Protein AF-0000000069989305 (afdb_homodimer)

Foldseek 3Di:
DLQDQWFQFDFFDDQDDPVRDGDDIDHTDHRLVVLLVVLVVLQVQLVVLVVVLVVDPPSVVSPVSSVVSNGSSVRSVVRSVVSVVVVVVD/DLQDQWFQWDFFADQDDPVRDGDDIDHTDHRLVVLLVVLVVLQVQLVVLVVVLVVDPPSVVSPVSSVVSNGSSVRSVVRSVVRVVVVVVD

Seque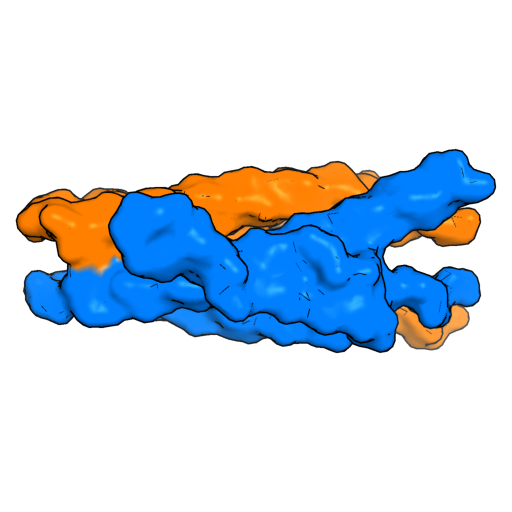nce (180 aa):
MSEHLKTLGVTTFSQCGSQGRELFRVNPDVPMLEAMEHASVLLHCAKALALDAALENDGDRYAWAAHYLSEMGKAIIDDLTQGMLVRVAGMSEHLKTLGVTTFSQCGSQGRELFRVNPDVPMLEAMEHASVLLHCAKALALDAALENDGDRYAWAAHYLSEMGKAIIDDLTQGMLVRVAG

Secondary structure (DSSP, 8-state):
-GGG-B--S--EEEEETTTTEEEEEPPSS-BHHHHHHHHHHHHHHHHHHHHHHHHSTTTHHHHHHHHHHHHHHHHHHHHHHHHHHHHHH-/-GGG-B--S--EEEEETTTTEEEEEPPSS-BHHHHHHHHHHHHHHHHHHHHHHHHSTTTHHHHHHHHHHHHHHHHHHHHHHHHHHHHHH-

Radius of gyration: 16.63 Å; Cα contacts (8 Å, |Δi|>4): 341; chains: 2; bounding box: 47×50×34 Å

Structure (mmCIF, N/CA/C/O backbone):
data_AF-0000000069989305-model_v1
#
loop_
_entity.id
_entity.type
_entity.pdbx_description
1 polymer 'DUF3077 domain-containing protein'
#
loop_
_atom_site.group_PDB
_atom_site.id
_atom_site.type_symbol
_atom_site.label_atom_id
_atom_site.label_alt_id
_atom_site.label_comp_id
_atom_site.label_asym_id
_atom_site.label_entity_id
_atom_site.label_seq_id
_atom_site.pdbx_PDB_ins_code
_atom_site.Cartn_x
_atom_site.Cartn_y
_atom_site.Cartn_z
_atom_site.occupancy
_atom_site.B_iso_or_equiv
_atom_site.auth_seq_id
_atom_site.auth_comp_id
_atom_site.auth_asym_id
_atom_site.auth_atom_id
_atom_site.pdbx_PDB_model_num
ATOM 1 N N . MET A 1 1 ? 0.922 21.219 14.742 1 39 1 MET A N 1
ATOM 2 C CA . MET A 1 1 ? 0.448 21.344 13.367 1 39 1 MET A CA 1
ATOM 3 C C . MET A 1 1 ? 0.044 20 12.797 1 39 1 MET A C 1
ATOM 5 O O . MET A 1 1 ? -0.895 19.906 12.008 1 39 1 MET A O 1
ATOM 9 N N . SER A 1 2 ? 0.8 18.781 13.008 1 49.59 2 SER A N 1
ATOM 10 C CA . SER A 1 2 ? 0.675 17.422 12.516 1 49.59 2 SER A CA 1
ATOM 11 C C . SER A 1 2 ? -0.616 16.766 13 1 49.59 2 SER A C 1
ATOM 13 O O . SER A 1 2 ? -0.931 15.633 12.625 1 49.59 2 SER A O 1
ATOM 15 N N . GLU A 1 3 ? -1.104 17.453 14.062 1 54.22 3 GLU A N 1
ATOM 16 C CA . GLU A 1 3 ? -2.23 16.922 14.836 1 54.22 3 GLU A CA 1
ATOM 17 C C . GLU A 1 3 ? -3.492 16.844 13.977 1 54.22 3 GLU A C 1
ATOM 19 O O . GLU A 1 3 ? -4.492 16.25 14.391 1 54.22 3 GLU A O 1
ATOM 24 N N . HIS A 1 4 ? -3.299 17.172 12.758 1 72.5 4 HIS A N 1
ATOM 25 C CA . HIS A 1 4 ? -4.598 17.438 12.156 1 72.5 4 HIS A CA 1
ATOM 26 C C . HIS A 1 4 ? -4.855 16.531 10.961 1 72.5 4 HIS A C 1
ATOM 28 O O . HIS A 1 4 ? -6.012 16.297 10.602 1 72.5 4 HIS A O 1
ATOM 34 N N . LEU A 1 5 ? -3.83 15.844 10.531 1 87.12 5 LEU A N 1
ATOM 35 C CA . LEU A 1 5 ? -4.18 15.094 9.328 1 87.12 5 LEU A CA 1
ATOM 36 C C . LEU A 1 5 ? -4.848 13.773 9.68 1 87.12 5 LEU A C 1
ATOM 38 O O . LEU A 1 5 ? -4.375 13.047 10.562 1 87.12 5 LEU A O 1
ATOM 42 N N . LYS A 1 6 ? -5.996 13.523 9.125 1 94.44 6 LYS A N 1
ATOM 43 C CA . LYS A 1 6 ? -6.836 12.359 9.383 1 94.44 6 LYS A CA 1
ATOM 44 C C . LYS A 1 6 ? -7.473 11.844 8.094 1 94.44 6 LYS A C 1
ATOM 46 O O . LYS A 1 6 ? -7.445 12.516 7.066 1 94.44 6 LYS A O 1
ATOM 51 N N . THR A 1 7 ? -7.938 10.672 8.172 1 97.69 7 THR A N 1
ATOM 52 C CA . THR A 1 7 ? -8.734 10.156 7.066 1 97.69 7 THR A CA 1
ATOM 53 C C . THR A 1 7 ? -10 10.992 6.871 1 97.69 7 THR A C 1
ATOM 55 O O . THR A 1 7 ? -10.609 11.438 7.848 1 97.69 7 THR A O 1
ATOM 58 N N . LEU A 1 8 ? -10.328 11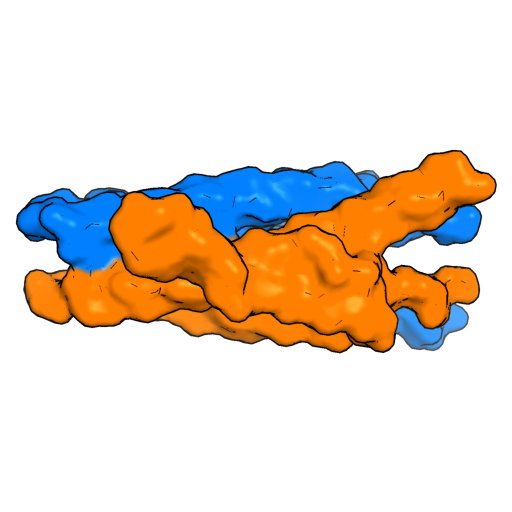.125 5.59 1 97.44 8 LEU A N 1
ATOM 59 C CA . LEU A 1 8 ? -11.492 11.914 5.215 1 97.44 8 LEU A CA 1
ATOM 60 C C . LEU A 1 8 ? -12.766 11.078 5.293 1 97.44 8 LEU A C 1
ATOM 62 O O . LEU A 1 8 ? -13.844 11.609 5.578 1 97.44 8 LEU A O 1
ATOM 66 N N . GLY A 1 9 ? -12.734 9.773 5.062 1 98.19 9 GLY A N 1
ATOM 67 C CA . GLY A 1 9 ? -13.875 8.867 5.141 1 98.19 9 GLY A CA 1
ATOM 68 C C . GLY A 1 9 ? -14.711 8.852 3.875 1 98.19 9 GLY A C 1
ATOM 69 O O . GLY A 1 9 ? -15.93 8.703 3.936 1 98.19 9 GLY A O 1
ATOM 70 N N . VAL A 1 10 ? -14.109 8.992 2.699 1 98.06 10 VAL A N 1
ATOM 71 C CA . VAL A 1 10 ? -14.898 9.094 1.479 1 98.06 10 VAL A CA 1
ATOM 72 C C . VAL A 1 10 ? -14.539 7.961 0.526 1 98.06 10 VAL A C 1
ATOM 74 O O . VAL A 1 10 ? -15.227 7.738 -0.475 1 98.06 10 VAL A O 1
ATOM 77 N N . THR A 1 11 ? -13.5 7.277 0.707 1 98.44 11 THR A N 1
ATOM 78 C CA . THR A 1 11 ? -13.039 6.223 -0.193 1 98.44 11 THR A CA 1
ATOM 79 C C . THR A 1 11 ? -13.75 4.906 0.104 1 98.44 11 THR A C 1
ATOM 81 O O . THR A 1 11 ? -13.719 4.422 1.235 1 98.44 11 THR A O 1
ATOM 84 N N . THR A 1 12 ? -14.367 4.336 -0.917 1 98.06 12 THR A N 1
ATOM 85 C CA . THR A 1 12 ? -15.016 3.033 -0.839 1 98.06 12 THR A CA 1
ATOM 86 C C . THR A 1 12 ? -14.258 2 -1.668 1 98.06 12 THR A C 1
ATOM 88 O O . THR A 1 12 ? -13.453 2.357 -2.527 1 98.06 12 THR A O 1
ATOM 91 N N . PHE A 1 13 ? -14.398 0.731 -1.351 1 96.75 13 PHE A N 1
ATOM 92 C CA . PHE A 1 13 ? -13.672 -0.319 -2.061 1 96.75 13 PHE A CA 1
ATOM 93 C C . PHE A 1 13 ? -14.359 -1.667 -1.876 1 96.75 13 PHE A C 1
ATOM 95 O O . PHE A 1 13 ? -15.422 -1.749 -1.254 1 96.75 13 PHE A O 1
ATOM 102 N N . SER A 1 14 ? -13.773 -2.684 -2.414 1 95.56 14 SER A N 1
ATOM 103 C CA . SER A 1 14 ? -14.242 -4.066 -2.396 1 95.56 14 SER A CA 1
ATOM 104 C C . SER A 1 14 ? -15.547 -4.219 -3.166 1 95.56 14 SER A C 1
ATOM 106 O O . SER A 1 14 ? -16.625 -4.332 -2.564 1 95.56 14 SER A O 1
ATOM 108 N N . GLN A 1 15 ? -15.469 -4.254 -4.395 1 91.88 15 GLN A N 1
ATOM 109 C CA . GLN A 1 15 ? -16.641 -4.441 -5.238 1 91.88 15 GLN A CA 1
ATOM 110 C C . GLN A 1 15 ? -17.219 -5.852 -5.09 1 91.88 15 GLN A C 1
ATOM 112 O O . GLN A 1 15 ? -16.453 -6.824 -5.031 1 91.88 15 GLN A O 1
ATOM 117 N N . CYS A 1 16 ? -18.531 -5.848 -4.832 1 89.75 16 CYS A N 1
ATOM 118 C CA . CYS A 1 16 ? -19.188 -7.137 -4.648 1 89.75 16 CYS A CA 1
ATOM 119 C C . CYS A 1 16 ? -20.438 -7.238 -5.512 1 89.75 16 CYS A C 1
ATOM 121 O O . CYS A 1 16 ? -21.062 -6.227 -5.828 1 89.75 16 CYS A O 1
ATOM 123 N N . GLY A 1 17 ? -20.703 -8.445 -5.82 1 85.31 17 GLY A N 1
ATOM 124 C CA . GLY A 1 17 ? -21.938 -8.727 -6.531 1 85.31 17 GLY A CA 1
ATOM 125 C C . GLY A 1 17 ? -21.859 -8.398 -8.008 1 85.31 17 GLY A C 1
ATOM 126 O O . GLY A 1 17 ? -20.844 -7.895 -8.484 1 85.31 17 GLY A O 1
ATOM 127 N N . SER A 1 18 ? -23.016 -8.586 -8.719 1 89.5 18 SER A N 1
ATOM 128 C CA . SER A 1 18 ? -23.094 -8.438 -10.172 1 89.5 18 SER A CA 1
ATOM 129 C C . SER A 1 18 ? -23.094 -6.965 -10.57 1 89.5 18 SER A C 1
ATOM 131 O O . SER A 1 18 ? -22.672 -6.617 -11.68 1 89.5 18 SER A O 1
ATOM 133 N N . GLN A 1 19 ? -23.453 -6.141 -9.617 1 89.81 19 GLN A N 1
ATOM 134 C CA . GLN A 1 19 ? -23.562 -4.719 -9.93 1 89.81 19 GLN A CA 1
ATOM 135 C C . GLN A 1 19 ? -22.297 -3.969 -9.508 1 89.81 19 GLN A C 1
ATOM 137 O O . GLN A 1 19 ? -22.188 -2.758 -9.719 1 89.81 19 GLN A O 1
ATOM 142 N N . GLY A 1 20 ? -21.438 -4.621 -8.945 1 88 20 GLY A N 1
ATOM 143 C CA . GLY A 1 20 ? -20.188 -3.996 -8.586 1 88 20 GLY A CA 1
ATOM 144 C C . GLY A 1 20 ? -20.312 -2.98 -7.465 1 88 20 GLY A C 1
ATOM 145 O O . GLY A 1 20 ? -19.703 -1.916 -7.508 1 88 20 GLY A O 1
ATOM 146 N N . ARG A 1 21 ? -21.203 -3.277 -6.434 1 91.44 21 ARG A N 1
ATOM 147 C CA . ARG A 1 21 ? -21.375 -2.396 -5.281 1 91.44 21 ARG A CA 1
ATOM 148 C C . ARG A 1 21 ? -20.172 -2.459 -4.359 1 91.44 21 ARG A C 1
ATOM 150 O O . ARG A 1 21 ? -19.625 -3.535 -4.117 1 91.44 21 ARG A O 1
ATOM 157 N N . GLU A 1 22 ? -19.75 -1.215 -3.945 1 95.62 22 GLU A N 1
ATOM 158 C CA . GLU A 1 22 ? -18.641 -1.162 -3.004 1 95.62 22 GLU A CA 1
ATOM 159 C C . GLU A 1 22 ? -19.109 -1.435 -1.578 1 95.62 22 GLU A C 1
ATOM 161 O O . GLU A 1 22 ? -19.953 -0.716 -1.052 1 95.62 22 GLU A O 1
ATOM 166 N N . LEU A 1 23 ? -18.516 -2.428 -0.941 1 95.81 23 LEU A N 1
ATOM 167 C CA . LEU A 1 23 ? -19 -2.957 0.326 1 95.81 23 LEU A CA 1
ATOM 168 C C . LEU A 1 23 ? -18.422 -2.182 1.502 1 95.81 23 LEU A C 1
ATOM 170 O O . LEU A 1 23 ? -19.078 -2.023 2.535 1 95.81 23 LEU A O 1
ATOM 174 N N . PHE A 1 24 ? -17.266 -1.689 1.354 1 97.81 24 PHE A N 1
ATOM 175 C CA . PHE A 1 24 ? -16.578 -1.107 2.498 1 97.81 24 PHE A CA 1
ATOM 176 C C . PHE A 1 24 ? -16.219 0.348 2.23 1 97.81 24 PHE A C 1
ATOM 178 O O . PHE A 1 24 ? -16.094 0.761 1.074 1 97.81 24 PHE A O 1
ATOM 185 N N . ARG A 1 25 ? -16.062 1.082 3.361 1 98.25 25 ARG A N 1
ATOM 186 C CA . ARG A 1 25 ? -15.641 2.479 3.328 1 98.25 25 ARG A CA 1
ATOM 187 C C . ARG A 1 25 ? -14.617 2.764 4.422 1 98.25 25 ARG A C 1
ATOM 189 O O . ARG A 1 25 ? -14.75 2.281 5.551 1 98.25 25 ARG A O 1
ATOM 196 N N . VAL A 1 26 ? -13.594 3.537 4.027 1 98.69 26 VAL A N 1
ATOM 197 C CA . VAL A 1 26 ? -12.672 3.998 5.066 1 98.69 26 VAL A CA 1
ATOM 198 C C . VAL A 1 26 ? -13.406 4.934 6.023 1 98.69 26 VAL A C 1
ATOM 200 O O . VAL A 1 26 ? -14.133 5.832 5.59 1 98.69 26 VAL A O 1
ATOM 203 N N . ASN A 1 27 ? -13.25 4.746 7.402 1 98.56 27 ASN A N 1
ATOM 204 C CA . ASN A 1 27 ? -13.875 5.625 8.383 1 98.56 27 ASN A CA 1
ATOM 205 C C . ASN A 1 27 ? -13.148 6.965 8.477 1 98.56 27 ASN A C 1
ATOM 207 O O . ASN A 1 27 ? -11.93 7.023 8.359 1 98.56 27 ASN A O 1
ATOM 211 N N . PRO A 1 28 ? -13.945 8.016 8.719 1 97.56 28 PRO A N 1
ATOM 212 C CA . PRO A 1 28 ? -13.32 9.336 8.875 1 97.56 28 PRO A CA 1
ATOM 213 C C . PRO A 1 28 ? -12.617 9.492 10.227 1 97.56 28 PRO A C 1
ATOM 215 O O . PRO A 1 28 ? -12.82 8.68 11.133 1 97.56 28 PRO A O 1
ATOM 218 N N . ASP A 1 29 ? -11.75 10.484 10.32 1 96.94 29 ASP A N 1
ATOM 219 C CA . ASP A 1 29 ? -11.211 11.039 11.555 1 96.94 29 ASP A CA 1
ATOM 220 C C . ASP A 1 29 ? -10.234 10.07 12.211 1 96.94 29 ASP A C 1
ATOM 222 O O . ASP A 1 29 ? -10.086 10.062 13.438 1 96.94 29 ASP A O 1
ATOM 226 N N . VAL A 1 30 ? -9.688 9.148 11.523 1 97.75 30 VAL A N 1
ATOM 227 C CA . VAL A 1 30 ? -8.562 8.344 11.992 1 97.75 30 VAL A CA 1
ATOM 228 C C . VAL A 1 30 ? -7.254 9.109 11.773 1 97.75 30 VAL A C 1
ATOM 230 O O . VAL A 1 30 ? -6.984 9.586 10.664 1 97.75 30 VAL A O 1
ATOM 233 N N . PRO A 1 31 ? -6.438 9.266 12.867 1 96.12 31 PRO A N 1
ATOM 234 C CA . PRO A 1 31 ? -5.18 10 12.703 1 96.12 31 PRO A CA 1
ATOM 235 C C . PRO A 1 31 ? -4.305 9.422 11.594 1 96.12 31 PRO A C 1
ATOM 237 O O . PRO A 1 31 ? -4.191 8.203 11.461 1 96.12 31 PRO A O 1
ATOM 240 N N . MET A 1 32 ? -3.682 10.188 10.836 1 95.88 32 MET A N 1
ATOM 241 C CA . MET A 1 32 ? -2.938 9.805 9.641 1 95.88 32 MET A CA 1
ATOM 242 C C . MET A 1 32 ? -1.834 8.812 9.977 1 95.88 32 MET A C 1
ATOM 244 O O . MET A 1 32 ? -1.667 7.805 9.281 1 95.88 32 MET A O 1
ATOM 248 N N . LEU A 1 33 ? -1.093 9.078 11.023 1 96.06 33 LEU A N 1
ATOM 249 C CA . LEU A 1 33 ? 0.006 8.195 11.398 1 96.06 33 LEU A CA 1
ATOM 250 C C . LEU A 1 33 ? -0.499 6.777 11.648 1 96.06 33 LEU A C 1
ATOM 252 O O . LEU A 1 33 ? 0.085 5.809 11.164 1 96.06 33 LEU A O 1
ATOM 256 N N . GLU A 1 34 ? -1.57 6.66 12.336 1 97.19 34 GLU A N 1
ATOM 257 C CA . GLU A 1 34 ? -2.172 5.363 12.625 1 97.19 34 GLU A CA 1
ATOM 258 C C . GLU A 1 34 ? -2.65 4.676 11.352 1 97.19 34 GLU A C 1
ATOM 260 O O . GLU A 1 34 ? -2.451 3.471 11.18 1 97.19 34 GLU A O 1
ATOM 265 N N . ALA A 1 35 ? -3.32 5.395 10.492 1 98.44 35 ALA A N 1
ATOM 266 C CA . ALA A 1 35 ? -3.834 4.852 9.234 1 98.44 35 ALA A CA 1
ATOM 267 C C . ALA A 1 35 ? -2.695 4.371 8.344 1 98.44 35 ALA A C 1
ATOM 269 O O . ALA A 1 35 ? -2.785 3.301 7.73 1 98.44 35 ALA A O 1
ATOM 270 N N . MET A 1 36 ? -1.621 5.102 8.305 1 98.06 36 MET A N 1
ATOM 271 C CA . MET A 1 36 ? -0.481 4.738 7.465 1 98.06 36 MET A CA 1
ATOM 272 C C . MET A 1 36 ? 0.233 3.51 8.016 1 98.06 36 MET A C 1
ATOM 274 O O . MET A 1 36 ? 0.665 2.643 7.258 1 98.06 36 MET A O 1
ATOM 278 N N . GLU A 1 37 ? 0.333 3.43 9.305 1 98.19 37 GLU A N 1
ATOM 279 C CA . GLU A 1 37 ? 0.92 2.244 9.922 1 98.19 37 GLU A CA 1
ATOM 280 C C . GLU A 1 37 ? 0.109 0.993 9.602 1 98.19 37 GLU A C 1
ATOM 282 O O . GLU A 1 37 ? 0.676 -0.061 9.305 1 98.19 37 GLU A O 1
ATOM 287 N N . HIS A 1 38 ? -1.152 1.137 9.664 1 98.69 38 HIS A N 1
ATOM 288 C CA . HIS A 1 38 ? -2.016 0.006 9.344 1 98.69 38 HIS A CA 1
ATOM 289 C C . HIS A 1 38 ? -1.89 -0.384 7.875 1 98.69 38 HIS A C 1
ATOM 291 O O . HIS A 1 38 ? -1.803 -1.569 7.551 1 98.69 38 HIS A O 1
ATOM 297 N N . ALA A 1 39 ? -1.896 0.637 7.004 1 98.88 39 ALA A N 1
ATOM 298 C CA . ALA A 1 39 ? -1.703 0.363 5.582 1 98.88 39 ALA A CA 1
ATOM 299 C C . ALA A 1 39 ? -0.406 -0.403 5.344 1 98.88 39 ALA A C 1
ATOM 301 O O . ALA A 1 39 ? -0.369 -1.338 4.539 1 98.88 39 ALA A O 1
ATOM 302 N N . SER A 1 40 ? 0.629 -0.016 6.055 1 98.81 40 SER A N 1
ATOM 303 C CA . SER A 1 40 ? 1.918 -0.684 5.906 1 98.81 40 SER A CA 1
ATOM 304 C C . SER A 1 40 ? 1.825 -2.156 6.297 1 98.81 40 SER A C 1
ATOM 306 O O . SER A 1 40 ? 2.398 -3.018 5.625 1 98.81 40 SER A O 1
ATOM 308 N N . VAL A 1 41 ? 1.156 -2.463 7.359 1 98.75 41 VAL A N 1
ATOM 309 C CA . VAL A 1 41 ? 0.974 -3.842 7.801 1 98.75 41 VAL A CA 1
ATOM 310 C C . VAL A 1 41 ? 0.215 -4.629 6.734 1 98.75 41 VAL A C 1
ATOM 312 O O . VAL A 1 41 ? 0.586 -5.758 6.406 1 98.75 41 VAL A O 1
ATOM 315 N N . LEU A 1 42 ? -0.847 -4.102 6.188 1 98.75 42 LEU A N 1
ATOM 316 C CA . LEU A 1 42 ? -1.621 -4.746 5.133 1 98.75 42 LEU A CA 1
ATOM 317 C C . LEU A 1 42 ? -0.744 -5.051 3.924 1 98.75 42 LEU A C 1
ATOM 319 O O . LEU A 1 42 ? -0.793 -6.152 3.375 1 98.75 42 LEU A O 1
ATOM 323 N N . LEU A 1 43 ? 0.105 -4.098 3.58 1 98.62 43 LEU A N 1
ATOM 324 C CA . LEU A 1 43 ? 0.947 -4.25 2.398 1 98.62 43 LEU A CA 1
ATOM 325 C C . LEU A 1 43 ? 2.064 -5.254 2.652 1 98.62 43 LEU A C 1
ATOM 327 O O . LEU A 1 43 ? 2.477 -5.977 1.741 1 98.62 43 LEU A O 1
ATOM 331 N N . HIS A 1 44 ? 2.541 -5.34 3.887 1 98.62 44 HIS A N 1
ATOM 332 C CA . HIS A 1 44 ? 3.492 -6.379 4.262 1 98.62 44 HIS A CA 1
ATOM 333 C C . HIS A 1 44 ? 2.895 -7.77 4.07 1 98.62 44 HIS A C 1
ATOM 335 O O . HIS A 1 44 ? 3.531 -8.648 3.482 1 98.62 44 HIS A O 1
ATOM 341 N N . CYS A 1 45 ? 1.667 -7.945 4.504 1 98.69 45 CYS A N 1
ATOM 342 C CA . CYS A 1 45 ? 0.974 -9.219 4.344 1 98.69 45 CYS A CA 1
ATOM 343 C C . CYS A 1 45 ? 0.707 -9.508 2.871 1 98.69 45 CYS A C 1
ATOM 345 O O . CYS A 1 45 ? 0.907 -10.633 2.41 1 98.69 45 CYS A O 1
ATOM 347 N N . ALA A 1 46 ? 0.288 -8.492 2.141 1 98.69 46 ALA A N 1
ATOM 348 C CA . ALA A 1 46 ? 0.004 -8.648 0.717 1 98.69 46 ALA A CA 1
ATOM 349 C C . ALA A 1 46 ? 1.243 -9.117 -0.043 1 98.69 46 ALA A C 1
ATOM 351 O O . ALA A 1 46 ? 1.173 -10.047 -0.849 1 98.69 46 ALA A O 1
ATOM 352 N N . LYS A 1 47 ? 2.35 -8.445 0.214 1 98.31 47 LYS A N 1
ATOM 353 C CA . LYS A 1 47 ? 3.592 -8.797 -0.469 1 98.31 47 LYS A CA 1
ATOM 354 C C . LYS A 1 47 ? 4.008 -10.234 -0.146 1 98.31 47 LYS A C 1
ATOM 356 O O . LYS A 1 47 ? 4.43 -10.977 -1.034 1 98.31 47 LYS A O 1
ATOM 361 N N . ALA A 1 48 ? 3.92 -10.57 1.099 1 97.62 48 ALA A N 1
ATOM 362 C CA . ALA A 1 48 ? 4.293 -11.914 1.526 1 97.62 48 ALA A CA 1
ATOM 363 C C . ALA A 1 48 ? 3.41 -12.961 0.863 1 97.62 48 ALA A C 1
ATOM 365 O O . ALA A 1 48 ? 3.902 -13.992 0.395 1 97.62 48 ALA A O 1
ATOM 366 N N . LEU A 1 49 ? 2.141 -12.742 0.814 1 97.5 49 LEU A N 1
ATOM 367 C CA . LEU A 1 49 ? 1.199 -13.695 0.233 1 97.5 49 LEU A CA 1
ATOM 368 C C . LEU A 1 49 ? 1.377 -13.781 -1.279 1 97.5 49 LEU A C 1
ATOM 370 O O . LEU A 1 49 ? 1.217 -14.852 -1.867 1 97.5 49 LEU A O 1
ATOM 374 N N . ALA A 1 50 ? 1.659 -12.633 -1.941 1 97.62 50 ALA A N 1
ATOM 375 C CA . ALA A 1 50 ? 1.956 -12.664 -3.371 1 97.62 50 ALA A CA 1
ATOM 376 C C . ALA A 1 50 ? 3.189 -13.516 -3.656 1 97.62 50 ALA A C 1
ATOM 378 O O . ALA A 1 50 ? 3.225 -14.258 -4.637 1 97.62 50 ALA A O 1
ATOM 379 N N . LEU A 1 51 ? 4.207 -13.422 -2.842 1 96.19 51 LEU A N 1
ATOM 380 C CA . LEU A 1 51 ? 5.402 -14.242 -2.979 1 96.19 51 LEU A CA 1
ATOM 381 C C . LEU A 1 51 ? 5.066 -15.727 -2.807 1 96.19 51 LEU A C 1
ATOM 383 O O . LEU A 1 51 ? 5.508 -16.562 -3.598 1 96.19 51 LEU A O 1
ATOM 387 N N . ASP A 1 52 ? 4.324 -16.016 -1.771 1 95.62 52 ASP A N 1
ATOM 388 C CA . ASP A 1 52 ? 3.883 -17.391 -1.567 1 95.62 52 ASP A CA 1
ATOM 389 C C . ASP A 1 52 ? 3.135 -17.922 -2.791 1 95.62 52 ASP A C 1
ATOM 391 O O . ASP A 1 52 ? 3.303 -19.078 -3.182 1 95.62 52 ASP A O 1
ATOM 395 N N . ALA A 1 53 ? 2.283 -17.078 -3.359 1 95.44 53 ALA A N 1
ATOM 396 C CA . ALA A 1 53 ? 1.53 -17.469 -4.551 1 95.44 53 ALA A CA 1
ATOM 397 C C . ALA A 1 53 ? 2.465 -17.781 -5.715 1 95.44 53 ALA A C 1
ATOM 399 O O . ALA A 1 53 ? 2.188 -18.672 -6.516 1 95.44 53 ALA A O 1
ATOM 400 N N . ALA A 1 54 ? 3.553 -17.109 -5.828 1 93.69 54 ALA A N 1
ATOM 401 C CA . ALA A 1 54 ? 4.5 -17.281 -6.93 1 93.69 54 ALA A CA 1
ATOM 402 C C . ALA A 1 54 ? 5.332 -18.547 -6.746 1 93.69 54 ALA A C 1
ATOM 404 O O . ALA A 1 54 ? 5.758 -19.156 -7.723 1 93.69 54 ALA A O 1
ATOM 405 N N . LEU A 1 55 ? 5.523 -18.953 -5.539 1 93.31 55 LEU A N 1
ATOM 406 C CA . LEU A 1 55 ? 6.453 -20.031 -5.234 1 93.31 55 LEU A CA 1
ATOM 407 C C . LEU A 1 55 ? 5.719 -21.375 -5.121 1 93.31 55 LEU A C 1
ATOM 409 O O . LEU A 1 55 ? 6.336 -22.438 -5.211 1 93.31 55 LEU A O 1
ATOM 413 N N . GLU A 1 56 ? 4.375 -21.359 -4.941 1 87.31 56 GLU A N 1
ATOM 414 C CA . GLU A 1 56 ? 3.619 -22.594 -4.695 1 87.31 56 GLU A CA 1
ATOM 415 C C . GLU A 1 56 ? 2.783 -22.969 -5.914 1 87.31 56 GLU A C 1
ATOM 417 O O . GLU A 1 56 ? 2.33 -22.109 -6.66 1 87.31 56 GLU A O 1
ATOM 422 N N . ASN A 1 57 ? 2.447 -24.312 -6.09 1 80.19 57 ASN A N 1
ATOM 423 C CA . ASN A 1 57 ? 1.648 -24.812 -7.199 1 80.19 57 ASN A CA 1
ATOM 424 C C . ASN A 1 57 ? 0.175 -24.453 -7.047 1 80.19 57 ASN A C 1
ATOM 426 O O . ASN A 1 57 ? -0.487 -24.094 -8.023 1 80.19 57 ASN A O 1
ATOM 430 N N . ASP A 1 58 ? -0.418 -24.609 -5.859 1 78.81 58 ASP A N 1
ATOM 431 C CA . ASP A 1 58 ? -1.793 -24.203 -5.578 1 78.81 58 ASP A CA 1
ATOM 432 C C . ASP A 1 58 ? -1.84 -22.812 -4.945 1 78.81 58 ASP A C 1
ATOM 434 O O . ASP A 1 58 ? -2.445 -22.625 -3.889 1 78.81 58 ASP A O 1
ATOM 438 N N . GLY A 1 59 ? -1.3 -21.828 -5.672 1 84.12 59 GLY A N 1
ATOM 439 C CA . GLY A 1 59 ? -1.042 -20.516 -5.109 1 84.12 59 GLY A CA 1
ATOM 440 C C . GLY A 1 59 ? -2.211 -19.547 -5.262 1 84.12 59 GLY A C 1
ATOM 441 O O . GLY A 1 59 ? -2.137 -18.406 -4.84 1 84.12 59 GLY A O 1
ATOM 442 N N . ASP A 1 60 ? -3.348 -20.062 -5.777 1 88.19 60 ASP A N 1
ATOM 443 C CA . ASP A 1 60 ? -4.488 -19.203 -6.078 1 88.19 60 ASP A CA 1
ATOM 444 C C . ASP A 1 60 ? -5.043 -18.562 -4.805 1 88.19 60 ASP A C 1
ATOM 446 O O . ASP A 1 60 ? -5.41 -17.391 -4.805 1 88.19 60 ASP A O 1
ATOM 450 N N . ARG A 1 61 ? -5.121 -19.375 -3.777 1 90.06 61 ARG A N 1
ATOM 451 C CA . ARG A 1 61 ? -5.68 -18.844 -2.535 1 90.06 61 ARG A CA 1
ATOM 452 C C . ARG A 1 61 ? -4.824 -17.703 -1.987 1 90.06 61 ARG A C 1
ATOM 454 O O . ARG A 1 61 ? -5.355 -16.734 -1.464 1 90.06 61 ARG A O 1
ATOM 461 N N . TYR A 1 62 ? -3.561 -17.766 -2.1 1 94.94 62 TYR A N 1
ATOM 462 C CA . TYR A 1 62 ? -2.654 -16.719 -1.643 1 94.94 62 TYR A CA 1
ATOM 463 C C . TYR A 1 62 ? -2.777 -15.469 -2.514 1 94.94 62 TYR A C 1
ATOM 465 O O . TYR A 1 62 ? -2.715 -14.344 -2.012 1 94.94 62 TYR A O 1
ATOM 473 N N . ALA A 1 63 ? -3.014 -15.734 -3.789 1 96.56 63 ALA A N 1
ATOM 474 C CA . ALA A 1 63 ? -3.135 -14.609 -4.715 1 96.56 63 ALA A CA 1
ATOM 475 C C . ALA A 1 63 ? -4.414 -13.82 -4.457 1 96.56 63 ALA A C 1
ATOM 477 O O . ALA A 1 63 ? -4.41 -12.586 -4.496 1 96.56 63 ALA A O 1
ATOM 478 N N . TRP A 1 64 ? -5.516 -14.547 -4.133 1 96.62 64 TRP A N 1
ATOM 479 C CA . TRP A 1 64 ? -6.762 -13.875 -3.779 1 96.62 64 TRP A CA 1
ATOM 480 C C . TRP A 1 64 ? -6.586 -13.023 -2.527 1 96.62 64 TRP A C 1
ATOM 482 O O . TRP A 1 64 ? -6.988 -11.859 -2.5 1 96.62 64 TRP A O 1
ATOM 492 N N . ALA A 1 65 ? -6 -13.578 -1.573 1 97.44 65 ALA A N 1
ATOM 493 C CA . ALA A 1 65 ? -5.75 -12.844 -0.335 1 97.44 65 ALA A CA 1
ATOM 494 C C . ALA A 1 65 ? -4.891 -11.609 -0.594 1 97.44 65 ALA A C 1
ATOM 496 O O . ALA A 1 65 ? -5.184 -10.531 -0.084 1 97.44 65 ALA A O 1
ATOM 497 N N . ALA A 1 66 ? -3.844 -11.781 -1.388 1 98.31 66 ALA A N 1
ATOM 498 C CA . ALA A 1 66 ? -2.973 -10.656 -1.726 1 98.31 66 ALA A CA 1
ATOM 499 C C . ALA A 1 66 ? -3.752 -9.547 -2.43 1 98.31 66 ALA A C 1
ATOM 501 O O . ALA A 1 66 ? -3.557 -8.367 -2.146 1 98.31 66 ALA A O 1
ATOM 502 N N . HIS A 1 67 ? -4.605 -9.867 -3.283 1 98.12 67 HIS A N 1
ATOM 503 C CA . HIS A 1 67 ? -5.457 -8.914 -3.988 1 98.12 67 HIS A CA 1
ATOM 504 C C . HIS A 1 67 ? -6.309 -8.109 -3.014 1 98.12 67 HIS A C 1
ATOM 506 O O . HIS A 1 67 ? -6.309 -6.879 -3.049 1 98.12 67 HIS A O 1
ATOM 512 N N . TYR A 1 68 ? -6.938 -8.781 -2.115 1 97.62 68 TYR A N 1
ATOM 513 C CA . TYR A 1 68 ? -7.836 -8.117 -1.181 1 97.62 68 TYR A CA 1
ATOM 514 C C . TYR A 1 68 ? -7.062 -7.211 -0.227 1 97.62 68 TYR A C 1
ATOM 516 O O . TYR A 1 68 ? -7.492 -6.094 0.062 1 97.62 68 TYR A O 1
ATOM 524 N N . LEU A 1 69 ? -5.977 -7.676 0.271 1 98.69 69 LEU A N 1
ATOM 525 C CA . LEU A 1 69 ? -5.172 -6.891 1.2 1 98.69 69 LEU A CA 1
ATOM 526 C C . LEU A 1 69 ? -4.586 -5.664 0.51 1 98.69 69 LEU A C 1
ATOM 528 O O . LEU A 1 69 ? -4.527 -4.582 1.102 1 98.69 69 LEU A O 1
ATOM 532 N N . SER A 1 70 ? -4.137 -5.801 -0.738 1 98.81 70 SER A N 1
ATOM 533 C CA . SER A 1 70 ? -3.664 -4.66 -1.512 1 98.81 70 SER A CA 1
ATOM 534 C C . SER A 1 70 ? -4.766 -3.619 -1.691 1 98.81 70 SER A C 1
ATO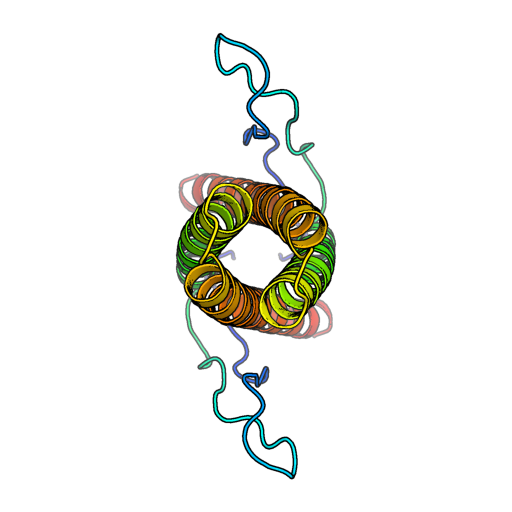M 536 O O . SER A 1 70 ? -4.516 -2.416 -1.571 1 98.81 70 SER A O 1
ATOM 538 N N . GLU A 1 71 ? -5.941 -4.059 -1.934 1 98.5 71 GLU A N 1
ATOM 539 C CA . GLU A 1 71 ? -7.078 -3.156 -2.102 1 98.5 71 GLU A CA 1
ATOM 540 C C . GLU A 1 71 ? -7.363 -2.381 -0.818 1 98.5 71 GLU A C 1
ATOM 542 O O . GLU A 1 71 ? -7.621 -1.177 -0.86 1 98.5 71 GLU A O 1
ATOM 547 N N . MET A 1 72 ? -7.281 -3.043 0.289 1 98.62 72 MET A N 1
ATOM 548 C CA . MET A 1 72 ? -7.512 -2.402 1.581 1 98.62 72 MET A CA 1
ATOM 549 C C . MET A 1 72 ? -6.461 -1.33 1.85 1 98.62 72 MET A C 1
ATOM 551 O O . MET A 1 72 ? -6.797 -0.208 2.232 1 98.62 72 MET A O 1
ATOM 555 N N . GLY A 1 73 ? -5.23 -1.72 1.607 1 98.88 73 GLY A N 1
ATOM 556 C CA . GLY A 1 73 ? -4.164 -0.744 1.783 1 98.88 73 GLY A CA 1
ATOM 557 C C . GLY A 1 73 ? -4.309 0.463 0.875 1 98.88 73 GLY A C 1
ATOM 558 O O . GLY A 1 73 ? -4.164 1.603 1.321 1 98.88 73 GLY A O 1
ATOM 559 N N . LYS A 1 74 ? -4.625 0.206 -0.349 1 98.88 74 LYS A N 1
ATOM 560 C CA . LYS A 1 74 ? -4.812 1.282 -1.317 1 98.88 74 LYS A CA 1
ATOM 561 C C . LYS A 1 74 ? -5.945 2.215 -0.891 1 98.88 74 LYS A C 1
ATOM 563 O O . LYS A 1 74 ? -5.855 3.43 -1.073 1 98.88 74 LYS A O 1
ATOM 568 N N . ALA A 1 75 ? -6.973 1.655 -0.42 1 98.88 75 ALA A N 1
ATOM 569 C CA . ALA A 1 75 ? -8.117 2.459 0.003 1 98.88 75 ALA A CA 1
ATOM 570 C C . ALA A 1 75 ? -7.723 3.43 1.112 1 98.88 75 ALA A C 1
ATOM 572 O O . ALA A 1 75 ? -8.156 4.586 1.113 1 98.88 75 ALA A O 1
ATOM 573 N N . ILE A 1 76 ? -6.961 2.971 2.031 1 98.88 76 ILE A N 1
ATOM 574 C CA . ILE A 1 76 ? -6.484 3.818 3.117 1 98.88 76 ILE A CA 1
ATOM 575 C C . ILE A 1 76 ? -5.656 4.969 2.547 1 98.88 76 ILE A C 1
ATO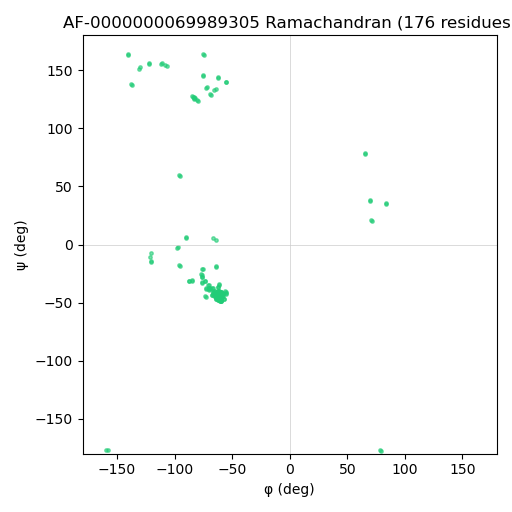M 577 O O . ILE A 1 76 ? -5.898 6.133 2.869 1 98.88 76 ILE A O 1
ATOM 581 N N . ILE A 1 77 ? -4.742 4.664 1.682 1 98.81 77 ILE A N 1
ATOM 582 C CA . ILE A 1 77 ? -3.844 5.656 1.097 1 98.81 77 ILE A CA 1
ATOM 583 C C . ILE A 1 77 ? -4.648 6.66 0.276 1 98.81 77 ILE A C 1
ATOM 585 O O . ILE A 1 77 ? -4.414 7.867 0.356 1 98.81 77 ILE A O 1
ATOM 589 N N . ASP A 1 78 ? -5.539 6.172 -0.495 1 98.75 78 ASP A N 1
ATOM 590 C CA . ASP A 1 78 ? -6.402 7.043 -1.29 1 98.75 78 ASP A CA 1
ATOM 591 C C . ASP A 1 78 ? -7.168 8.016 -0.4 1 98.75 78 ASP A C 1
ATOM 593 O O . ASP A 1 78 ? -7.266 9.203 -0.712 1 98.75 78 ASP A O 1
ATOM 597 N N . ASP A 1 79 ? -7.738 7.547 0.645 1 98.62 79 ASP A N 1
ATOM 598 C CA . ASP A 1 79 ? -8.555 8.383 1.523 1 98.62 79 ASP A CA 1
ATOM 599 C C . ASP A 1 79 ? -7.703 9.461 2.195 1 98.62 79 ASP A C 1
ATOM 601 O O . ASP A 1 79 ? -8.125 10.609 2.311 1 98.62 79 ASP A O 1
ATOM 605 N N . LEU A 1 80 ? -6.535 9.086 2.639 1 98 80 LEU A N 1
ATOM 606 C CA . LEU A 1 80 ? -5.598 10.047 3.217 1 98 80 LEU A CA 1
ATOM 607 C C . LEU A 1 80 ? -5.211 11.117 2.201 1 98 80 LEU A C 1
ATOM 609 O O . LEU A 1 80 ? -5.148 12.297 2.535 1 98 80 LEU A O 1
ATOM 613 N N . THR A 1 81 ? -4.941 10.672 0.998 1 97.5 81 THR A N 1
ATOM 614 C CA . THR A 1 81 ? -4.57 11.594 -0.073 1 97.5 81 THR A CA 1
ATOM 615 C C . THR A 1 81 ? -5.688 12.602 -0.328 1 97.5 81 THR A C 1
ATOM 617 O O . THR A 1 81 ? -5.43 13.805 -0.444 1 97.5 81 THR A O 1
ATOM 620 N N . GLN A 1 82 ? -6.859 12.133 -0.389 1 96.81 82 GLN A N 1
ATOM 621 C CA . GLN A 1 82 ? -8 13.023 -0.578 1 96.81 82 GLN A CA 1
ATOM 622 C C . GLN A 1 82 ? -8.141 13.992 0.589 1 96.81 82 GLN A C 1
ATOM 624 O O . GLN A 1 82 ? -8.438 15.172 0.389 1 96.81 82 GLN A O 1
ATOM 629 N N . GLY A 1 83 ? -7.961 13.477 1.768 1 94.25 83 GLY A N 1
ATOM 630 C CA . GLY A 1 83 ? -7.988 14.344 2.938 1 94.25 83 GLY A CA 1
ATOM 631 C C . GLY A 1 83 ? -6.938 15.438 2.898 1 94.25 83 GLY A C 1
ATOM 632 O O . GLY A 1 83 ? -7.211 16.578 3.25 1 94.25 83 GLY A O 1
ATOM 633 N N . MET A 1 84 ? -5.848 15.07 2.492 1 93.19 84 MET A N 1
ATOM 634 C CA . MET A 1 84 ? -4.758 16.047 2.395 1 93.19 84 MET A CA 1
ATOM 635 C C . MET A 1 84 ? -5.059 17.094 1.335 1 93.19 84 MET A C 1
ATOM 637 O O . MET A 1 84 ? -4.789 18.281 1.538 1 93.19 84 MET A O 1
ATOM 641 N N . LEU A 1 85 ? -5.59 16.656 0.246 1 92.94 85 LEU A N 1
ATOM 642 C CA . LEU A 1 85 ? -5.918 17.562 -0.848 1 92.94 85 LEU A CA 1
ATOM 643 C C . LEU A 1 85 ? -6.953 18.594 -0.408 1 92.94 85 LEU A C 1
ATOM 645 O O . LEU A 1 85 ? -6.848 19.766 -0.754 1 92.94 85 LEU A O 1
ATOM 649 N N . VAL A 1 86 ? -7.914 18.219 0.354 1 90.81 86 VAL A N 1
ATOM 650 C CA . VAL A 1 86 ? -8.961 19.094 0.847 1 90.81 86 VAL A CA 1
ATOM 651 C C . VAL A 1 86 ? -8.367 20.125 1.812 1 90.81 86 VAL A C 1
ATOM 653 O O . VAL A 1 86 ? -8.742 21.297 1.793 1 90.81 86 VAL A O 1
ATOM 656 N N . ARG A 1 87 ? -7.43 19.688 2.572 1 83.94 87 ARG A N 1
ATOM 657 C CA . ARG A 1 87 ? -6.816 20.562 3.568 1 83.94 87 ARG A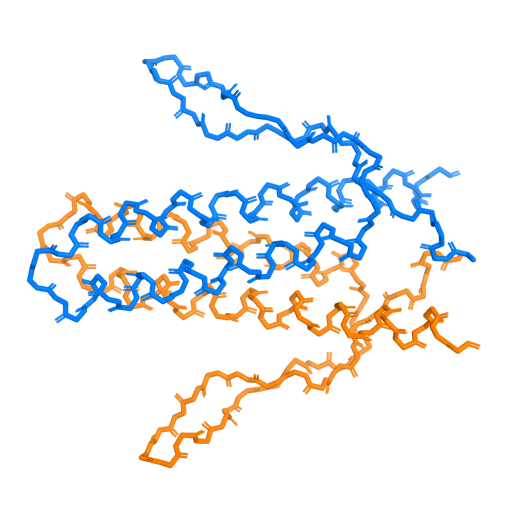 CA 1
ATOM 658 C C . ARG A 1 87 ? -5.91 21.594 2.91 1 83.94 87 ARG A C 1
ATOM 660 O O . ARG A 1 87 ? -5.859 22.75 3.342 1 83.94 87 ARG A O 1
ATOM 667 N N . VAL A 1 88 ? -5.215 21.219 1.895 1 81.06 88 VAL A N 1
ATOM 668 C CA . VAL A 1 88 ? -4.293 22.141 1.24 1 81.06 88 VAL A CA 1
ATOM 669 C C . VAL A 1 88 ? -5.074 23.125 0.367 1 81.06 88 VAL A C 1
ATOM 671 O O . VAL A 1 88 ? -4.645 24.25 0.159 1 81.06 88 VAL A O 1
ATOM 674 N N . ALA A 1 89 ? -6.133 22.719 -0.184 1 81 89 ALA A N 1
ATOM 675 C CA . ALA A 1 89 ? -6.965 23.562 -1.036 1 81 89 ALA A CA 1
ATOM 676 C C . ALA A 1 89 ? -7.797 24.531 -0.201 1 81 89 ALA A C 1
ATOM 678 O O . ALA A 1 89 ? -8.273 25.547 -0.711 1 81 89 ALA A O 1
ATOM 679 N N . GLY A 1 90 ? -8.102 24.25 0.974 1 66.81 90 GLY A N 1
ATOM 680 C CA . GLY A 1 90 ? -8.898 25.141 1.801 1 66.81 90 GLY A CA 1
ATOM 681 C C . GLY A 1 90 ? -8.055 26.047 2.682 1 66.81 90 GLY A C 1
ATOM 682 O O . GLY A 1 90 ? -8.367 27.234 2.838 1 66.81 90 GLY A O 1
ATOM 683 N N . MET B 1 1 ? 1.081 24.812 6.871 1 39.97 1 MET B N 1
ATOM 684 C CA . MET B 1 1 ? 1.606 23.797 7.781 1 39.97 1 MET B CA 1
ATOM 685 C C . MET B 1 1 ? 1.859 22.484 7.051 1 39.97 1 MET B C 1
ATOM 687 O O . MET B 1 1 ? 2.816 21.781 7.359 1 39.97 1 MET B O 1
ATOM 691 N N . SER B 1 2 ? 0.944 21.953 6.051 1 50.78 2 SER B N 1
ATOM 692 C CA . SER B 1 2 ? 0.942 20.719 5.289 1 50.78 2 SER B CA 1
ATOM 693 C C . SER B 1 2 ? 2.145 20.641 4.352 1 50.78 2 SER B C 1
ATOM 695 O O . SER B 1 2 ? 2.467 19.562 3.836 1 50.78 2 SER B O 1
ATOM 697 N N . GLU B 1 3 ? 2.664 21.891 4.141 1 54.62 3 GLU B N 1
ATOM 698 C CA . GLU B 1 3 ? 3.717 22.094 3.15 1 54.62 3 GLU B CA 1
ATOM 699 C C . GLU B 1 3 ? 5.008 21.391 3.566 1 54.62 3 GLU B C 1
ATOM 701 O O . GLU B 1 3 ? 5.941 21.266 2.771 1 54.62 3 GLU B O 1
ATOM 706 N N . HIS B 1 4 ? 4.82 20.688 4.645 1 73.5 4 HIS B N 1
ATOM 707 C CA . HIS B 1 4 ? 6.145 20.359 5.16 1 73.5 4 HIS B CA 1
ATOM 708 C C . HIS B 1 4 ? 6.348 18.859 5.242 1 73.5 4 HIS B C 1
ATOM 710 O O . HIS B 1 4 ? 7.48 18.375 5.309 1 73.5 4 HIS B O 1
ATOM 716 N N . LEU B 1 5 ? 5.301 18.125 5.004 1 87.25 5 LEU B N 1
ATOM 717 C CA . LEU B 1 5 ? 5.586 16.719 5.199 1 87.25 5 LEU B CA 1
ATOM 718 C C . LEU B 1 5 ? 6.191 16.109 3.938 1 87.25 5 LEU B C 1
ATOM 720 O O . LEU B 1 5 ? 5.703 16.344 2.832 1 87.25 5 LEU B O 1
ATOM 724 N N . LYS B 1 6 ? 7.32 15.445 4.078 1 94.5 6 LYS B N 1
ATOM 725 C CA . LYS B 1 6 ? 8.102 14.859 2.994 1 94.5 6 LYS B CA 1
ATOM 726 C C . LYS B 1 6 ? 8.664 13.5 3.4 1 94.5 6 LYS B C 1
ATOM 728 O O . LYS B 1 6 ? 8.648 13.148 4.578 1 94.5 6 LYS B O 1
ATOM 733 N N . THR B 1 7 ? 9.062 12.789 2.453 1 97.69 7 THR B N 1
ATOM 734 C CA . THR B 1 7 ? 9.797 11.562 2.74 1 97.69 7 THR B CA 1
ATOM 735 C C . THR B 1 7 ? 11.102 11.867 3.471 1 97.69 7 THR B C 1
ATOM 737 O O . THR B 1 7 ? 11.766 12.867 3.174 1 97.69 7 THR B O 1
ATOM 740 N N . LEU B 1 8 ? 11.422 10.945 4.375 1 97.44 8 LEU B N 1
ATOM 741 C CA . LEU B 1 8 ? 12.625 11.086 5.191 1 97.44 8 LEU B CA 1
ATOM 742 C C . LEU B 1 8 ? 13.844 10.539 4.457 1 97.44 8 LEU B C 1
ATOM 744 O O . LEU B 1 8 ? 14.961 11.023 4.652 1 97.44 8 LEU B O 1
ATOM 748 N N . GLY B 1 9 ? 13.719 9.523 3.602 1 98.19 9 GLY B N 1
ATOM 749 C CA . GLY B 1 9 ? 14.789 8.938 2.818 1 98.19 9 GLY B CA 1
ATOM 750 C C . GLY B 1 9 ? 15.594 7.906 3.586 1 98.19 9 GLY B C 1
ATOM 751 O O . GLY B 1 9 ? 16.812 7.785 3.395 1 98.19 9 GLY B O 1
ATOM 752 N N . VAL B 1 10 ? 14.977 7.117 4.449 1 98.06 10 VAL B N 1
ATOM 753 C CA . VAL B 1 10 ? 15.742 6.195 5.285 1 98.06 10 VAL B CA 1
ATOM 754 C C . VAL B 1 10 ? 15.289 4.762 5.027 1 98.06 10 VAL B C 1
ATOM 756 O O . VAL B 1 10 ? 15.938 3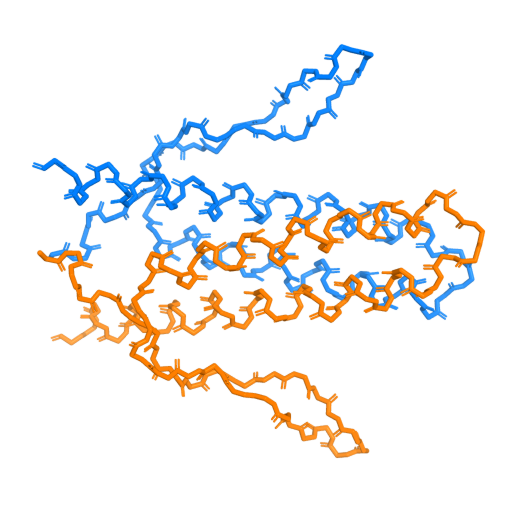.811 5.473 1 98.06 10 VAL B O 1
ATOM 759 N N . THR B 1 11 ? 14.211 4.531 4.418 1 98.5 11 THR B N 1
ATOM 760 C CA . THR B 1 11 ? 13.672 3.195 4.188 1 98.5 11 THR B CA 1
ATOM 761 C C . THR B 1 11 ? 14.312 2.551 2.963 1 98.5 11 THR B C 1
ATOM 763 O O . THR B 1 11 ? 14.289 3.121 1.871 1 98.5 11 THR B O 1
ATOM 766 N N . THR B 1 12 ? 14.859 1.364 3.145 1 98.06 12 THR B N 1
ATOM 767 C CA . THR B 1 12 ? 15.438 0.562 2.07 1 98.06 12 THR B CA 1
ATOM 768 C C . THR B 1 12 ? 14.602 -0.688 1.819 1 98.06 12 THR B C 1
ATOM 770 O O . THR B 1 12 ? 13.789 -1.079 2.664 1 98.06 12 THR B O 1
ATOM 773 N N . PHE B 1 13 ? 14.664 -1.243 0.629 1 96.81 13 PHE B N 1
ATOM 774 C CA . PHE B 1 13 ? 13.867 -2.414 0.288 1 96.81 13 PHE B CA 1
ATOM 775 C C . PHE B 1 13 ? 14.484 -3.166 -0.887 1 96.81 13 PHE B C 1
ATOM 777 O O . PHE B 1 13 ? 15.555 -2.797 -1.374 1 96.81 13 PHE B O 1
ATOM 784 N N . SER B 1 14 ? 13.828 -4.195 -1.313 1 95.62 14 SER B N 1
ATOM 785 C CA . SER B 1 14 ? 14.219 -5.086 -2.4 1 95.62 14 SER B CA 1
ATOM 786 C C . SER B 1 14 ? 15.5 -5.852 -2.055 1 95.62 14 SER B C 1
ATOM 788 O O . SER B 1 14 ? 16.578 -5.52 -2.545 1 95.62 14 SER B O 1
ATOM 790 N N . GLN B 1 15 ? 15.375 -6.816 -1.299 1 91.94 15 GLN B N 1
ATOM 791 C CA . GLN B 1 15 ? 16.516 -7.648 -0.931 1 91.94 15 GLN B CA 1
ATOM 792 C C . GLN B 1 15 ? 17.016 -8.461 -2.125 1 91.94 15 GLN B C 1
ATOM 794 O O . GLN B 1 15 ? 16.203 -8.992 -2.895 1 91.94 15 GLN B O 1
ATOM 799 N N . CYS B 1 16 ? 18.328 -8.352 -2.314 1 89.75 16 CYS B N 1
ATOM 800 C CA . CYS B 1 16 ? 18.922 -9.062 -3.439 1 89.75 16 CYS B CA 1
ATOM 801 C C . CYS B 1 16 ? 20.141 -9.859 -2.998 1 89.75 16 CYS B C 1
ATOM 803 O O . CYS B 1 16 ? 20.812 -9.484 -2.041 1 89.75 16 CYS B O 1
ATOM 805 N N . GLY B 1 17 ? 20.312 -10.898 -3.738 1 85.38 17 GLY B N 1
ATOM 806 C CA . GLY B 1 17 ? 21.516 -11.688 -3.531 1 85.38 17 GLY B CA 1
ATOM 807 C C . GLY B 1 17 ? 21.422 -12.609 -2.33 1 85.38 17 GLY B C 1
ATOM 808 O O . GLY B 1 17 ? 20.438 -12.594 -1.601 1 85.38 17 GLY B O 1
ATOM 809 N N . SER B 1 18 ? 22.562 -13.344 -2.059 1 89.69 18 SER B N 1
ATOM 810 C CA . SER B 1 18 ? 22.594 -14.367 -1.02 1 89.69 18 SER B CA 1
ATOM 811 C C . SER B 1 18 ? 22.672 -13.742 0.369 1 89.69 18 SER B C 1
ATOM 813 O O . SER B 1 18 ? 22.25 -14.344 1.354 1 89.69 18 SER B O 1
ATOM 815 N N . GLN B 1 19 ? 23.125 -12.508 0.372 1 89.88 19 GLN B N 1
ATOM 816 C CA . GLN B 1 19 ? 23.297 -11.852 1.663 1 89.88 19 GLN B CA 1
ATOM 817 C C . GLN B 1 19 ? 22.094 -10.977 2.006 1 89.88 19 GLN B C 1
ATOM 819 O O . GLN B 1 19 ? 22.047 -10.367 3.074 1 89.88 19 GLN B O 1
ATOM 824 N N . GLY B 1 20 ? 21.219 -10.914 1.181 1 88 20 GLY B N 1
ATOM 825 C CA . GLY B 1 20 ? 20 -10.164 1.463 1 88 20 GLY B CA 1
ATOM 826 C C . GLY B 1 20 ? 20.219 -8.664 1.522 1 88 20 GLY B C 1
ATOM 827 O O . GLY B 1 20 ? 19.656 -7.984 2.375 1 88 20 GLY B O 1
ATOM 828 N N . ARG B 1 21 ? 21.125 -8.102 0.602 1 91.62 21 ARG B N 1
ATOM 829 C CA . ARG B 1 21 ? 21.375 -6.66 0.536 1 91.62 21 ARG B CA 1
ATOM 830 C C . ARG B 1 21 ? 20.188 -5.926 -0.064 1 91.62 21 ARG B C 1
ATOM 832 O O . ARG B 1 21 ? 19.578 -6.395 -1.031 1 91.62 21 ARG B O 1
ATOM 839 N N . GLU B 1 22 ? 19.859 -4.789 0.634 1 95.75 22 GLU B N 1
ATOM 840 C CA . GLU B 1 22 ? 18.766 -3.969 0.107 1 95.75 22 GLU B CA 1
ATOM 841 C C . GLU B 1 22 ? 19.25 -3.076 -1.032 1 95.75 22 GLU B C 1
ATOM 843 O O . GLU B 1 22 ? 20.172 -2.271 -0.85 1 95.75 22 GLU B O 1
ATOM 848 N N . LEU B 1 23 ? 18.625 -3.172 -2.184 1 95.81 23 LEU B N 1
ATOM 849 C CA . LEU B 1 23 ? 19.109 -2.561 -3.416 1 95.81 23 LEU B CA 1
ATOM 850 C C . LEU B 1 23 ? 18.609 -1.129 -3.551 1 95.81 23 LEU B C 1
ATOM 852 O O . LEU B 1 23 ? 19.297 -0.273 -4.109 1 95.81 23 LEU B O 1
ATOM 856 N N . PHE B 1 24 ? 17.469 -0.864 -3.039 1 97.88 24 PHE B N 1
ATOM 857 C CA . PHE B 1 24 ? 16.844 0.427 -3.297 1 97.88 24 PHE B CA 1
ATOM 858 C C . PHE B 1 24 ? 16.562 1.16 -1.991 1 97.88 24 PHE B C 1
ATOM 860 O O . PHE B 1 24 ? 16.438 0.535 -0.937 1 97.88 24 PHE B O 1
ATOM 867 N N . ARG B 1 25 ? 16.5 2.508 -2.135 1 98.25 25 ARG B N 1
ATOM 868 C CA . ARG B 1 25 ? 16.156 3.391 -1.026 1 98.25 25 ARG B CA 1
ATOM 869 C C . ARG B 1 25 ? 15.18 4.477 -1.476 1 98.25 25 ARG B C 1
ATOM 871 O O . ARG B 1 25 ? 15.32 5.031 -2.566 1 98.25 25 ARG B O 1
ATOM 878 N N . VAL B 1 26 ? 14.172 4.707 -0.592 1 98.69 26 VAL B N 1
ATOM 879 C CA . VAL B 1 26 ? 13.312 5.855 -0.873 1 98.69 26 VAL B CA 1
ATOM 880 C C . VAL B 1 26 ? 14.133 7.145 -0.78 1 98.69 26 VAL B C 1
ATOM 882 O O . VAL B 1 26 ? 14.898 7.336 0.167 1 98.69 26 VAL B O 1
ATOM 885 N N . ASN B 1 27 ? 14 8.094 -1.793 1 98.56 27 ASN B N 1
ATOM 886 C CA . ASN B 1 27 ? 14.703 9.375 -1.756 1 98.56 27 ASN B CA 1
ATOM 887 C C . ASN B 1 27 ? 14.062 10.336 -0.763 1 98.56 27 ASN B C 1
ATOM 889 O O . ASN B 1 27 ? 12.836 10.359 -0.613 1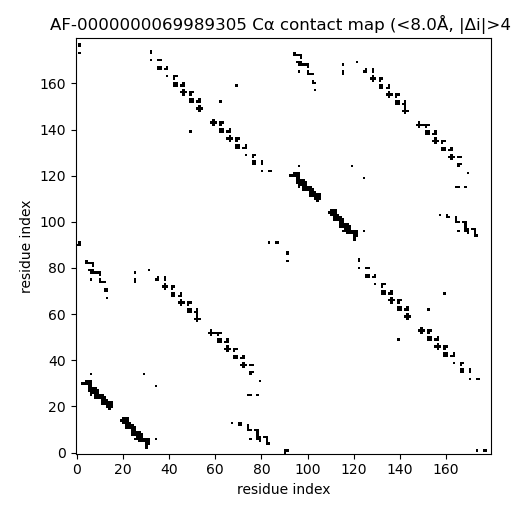 98.56 27 ASN B O 1
ATOM 893 N N . PRO B 1 28 ? 14.922 11.156 -0.124 1 97.56 28 PRO B N 1
ATOM 894 C CA . PRO B 1 28 ? 14.375 12.148 0.803 1 97.56 28 PRO B CA 1
ATOM 895 C C . PRO B 1 28 ? 13.719 13.328 0.086 1 97.56 28 PRO B C 1
ATOM 897 O O . PRO B 1 28 ? 13.906 13.5 -1.122 1 97.56 28 PRO B O 1
ATOM 900 N N . ASP B 1 29 ? 12.922 14.086 0.823 1 96.94 29 ASP B N 1
ATOM 901 C CA . ASP B 1 29 ? 12.453 15.422 0.474 1 96.94 29 ASP B CA 1
ATOM 902 C C . ASP B 1 29 ? 11.438 15.367 -0.668 1 96.94 29 ASP B C 1
ATOM 904 O O . ASP B 1 29 ? 11.328 16.312 -1.451 1 96.94 29 ASP B O 1
ATOM 908 N N . VAL B 1 30 ? 10.812 14.289 -0.92 1 97.75 30 VAL B N 1
ATOM 909 C CA . VAL B 1 30 ? 9.656 14.211 -1.806 1 97.75 30 VAL B CA 1
ATOM 910 C C . VAL B 1 30 ? 8.391 14.602 -1.043 1 97.75 30 VAL B C 1
ATOM 912 O O . VAL B 1 30 ? 8.117 14.062 0.032 1 97.75 30 VAL B O 1
ATOM 915 N N . PRO B 1 31 ? 7.613 15.586 -1.592 1 96.12 31 PRO B N 1
ATOM 916 C CA . PRO B 1 31 ? 6.395 16 -0.89 1 96.12 31 PRO B CA 1
ATOM 917 C C . PRO B 1 31 ? 5.457 14.828 -0.604 1 96.12 31 PRO B C 1
ATOM 919 O O . PRO B 1 31 ? 5.273 13.961 -1.456 1 96.12 31 PRO B O 1
ATOM 922 N N . MET B 1 32 ? 4.859 14.766 0.474 1 95.94 32 MET B N 1
ATOM 9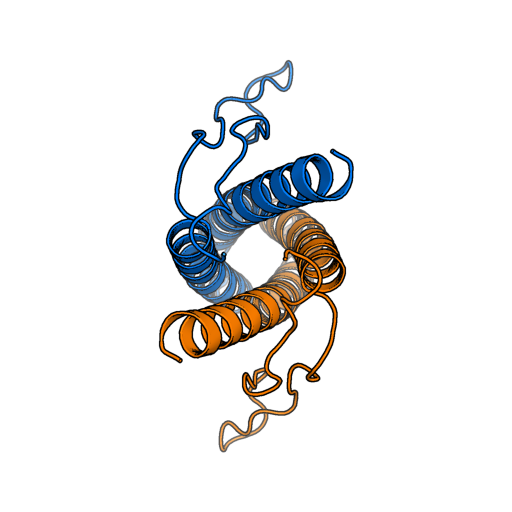23 C CA . MET B 1 32 ? 4.062 13.641 0.967 1 95.94 32 MET B CA 1
ATOM 924 C C . MET B 1 32 ? 2.91 13.336 0.014 1 95.94 32 MET B C 1
ATOM 926 O O . MET B 1 32 ? 2.668 12.172 -0.316 1 95.94 32 MET B O 1
ATOM 930 N N . LEU B 1 33 ? 2.225 14.367 -0.429 1 96.06 33 LEU B N 1
ATOM 931 C CA . LEU B 1 33 ? 1.087 14.156 -1.317 1 96.06 33 LEU B CA 1
ATOM 932 C C . LEU B 1 33 ? 1.517 13.422 -2.586 1 96.06 33 LEU B C 1
ATOM 934 O O . LEU B 1 33 ? 0.864 12.461 -3.006 1 96.06 33 LEU B O 1
ATOM 938 N N . GLU B 1 34 ? 2.596 13.812 -3.143 1 97.19 34 GLU B N 1
ATOM 939 C CA . GLU B 1 34 ? 3.129 13.18 -4.348 1 97.19 34 GLU B CA 1
ATOM 940 C C . GLU B 1 34 ? 3.529 11.734 -4.082 1 97.19 34 GLU B C 1
ATOM 942 O O . GLU B 1 34 ? 3.252 10.852 -4.895 1 97.19 34 GLU B O 1
ATOM 947 N N . ALA B 1 35 ? 4.211 11.492 -2.996 1 98.44 35 ALA B N 1
ATOM 948 C CA . ALA B 1 35 ? 4.656 10.148 -2.633 1 98.44 35 ALA B CA 1
ATOM 949 C C . ALA B 1 35 ? 3.467 9.219 -2.402 1 98.44 35 ALA B C 1
ATOM 951 O O . ALA B 1 35 ? 3.477 8.062 -2.844 1 98.44 35 ALA B O 1
ATOM 952 N N . MET B 1 36 ? 2.441 9.719 -1.778 1 98.06 36 MET B N 1
ATOM 953 C CA . MET B 1 36 ? 1.262 8.906 -1.49 1 98.06 36 MET B CA 1
ATOM 954 C C . MET B 1 36 ? 0.489 8.594 -2.768 1 98.06 36 MET B C 1
ATOM 956 O O . MET B 1 36 ? -0.013 7.484 -2.939 1 98.06 36 MET B O 1
ATOM 960 N N . GLU B 1 37 ? 0.431 9.539 -3.652 1 98.19 37 GLU B N 1
ATOM 961 C CA . GLU B 1 37 ? -0.208 9.297 -4.945 1 98.19 37 GLU B CA 1
ATOM 962 C C . GLU B 1 37 ? 0.517 8.211 -5.723 1 98.19 37 GLU B C 1
ATOM 964 O O . GLU B 1 37 ? -0.121 7.344 -6.332 1 98.19 37 GLU B O 1
ATOM 969 N N . HIS B 1 38 ? 1.777 8.281 -5.695 1 98.69 38 HIS B N 1
ATOM 970 C CA . HIS B 1 38 ? 2.564 7.266 -6.387 1 98.69 38 HIS B CA 1
ATOM 971 C C . HIS B 1 38 ? 2.375 5.895 -5.75 1 98.69 38 HIS B C 1
ATOM 973 O O . HIS B 1 38 ? 2.211 4.895 -6.453 1 98.69 38 HIS B O 1
ATOM 979 N N . ALA B 1 39 ? 2.41 5.863 -4.402 1 98.88 39 ALA B N 1
ATOM 980 C CA . ALA B 1 39 ? 2.166 4.605 -3.705 1 98.88 39 ALA B CA 1
ATOM 981 C C . ALA B 1 39 ? 0.818 4.012 -4.102 1 98.88 39 ALA B C 1
ATOM 983 O O . ALA B 1 39 ? 0.703 2.801 -4.309 1 98.88 39 ALA B O 1
ATOM 984 N N . SER B 1 40 ? -0.164 4.863 -4.234 1 98.81 40 SER B N 1
ATOM 985 C CA . SER B 1 40 ? -1.493 4.398 -4.617 1 98.81 40 SER B CA 1
ATOM 986 C C . SER B 1 40 ? -1.479 3.76 -6.004 1 98.81 40 SER B C 1
ATOM 988 O O . SER B 1 40 ? -2.121 2.732 -6.223 1 98.81 40 SER B O 1
ATOM 990 N N . VAL B 1 41 ? -0.8 4.344 -6.934 1 98.75 41 VAL B N 1
ATOM 991 C CA . VAL B 1 41 ? -0.689 3.803 -8.281 1 98.75 41 VAL B CA 1
ATOM 992 C C . VAL B 1 41 ? -0.008 2.436 -8.234 1 98.75 41 VAL B C 1
ATOM 994 O O . VAL B 1 41 ? -0.454 1.49 -8.891 1 98.75 41 VAL B O 1
ATOM 997 N N . LEU B 1 42 ? 1.065 2.285 -7.508 1 98.75 42 LEU B N 1
ATOM 998 C CA . LEU B 1 42 ? 1.771 1.019 -7.359 1 98.75 42 LEU B CA 1
ATOM 999 C C . LEU B 1 42 ? 0.845 -0.056 -6.797 1 98.75 42 LEU B C 1
ATOM 1001 O O . LEU B 1 42 ? 0.817 -1.181 -7.305 1 98.75 42 LEU B O 1
ATOM 1005 N N . LEU B 1 43 ? 0.045 0.333 -5.812 1 98.62 43 LEU B N 1
ATOM 1006 C CA . LEU B 1 43 ? -0.835 -0.625 -5.156 1 98.62 43 LEU B CA 1
ATOM 1007 C C . LEU B 1 43 ? -2.004 -1 -6.059 1 98.62 43 LEU B C 1
ATOM 1009 O O . LEU B 1 43 ? -2.482 -2.137 -6.023 1 98.62 43 LEU B O 1
ATOM 1013 N N . HIS B 1 44 ? -2.447 -0.069 -6.898 1 98.62 44 HIS B N 1
ATOM 1014 C CA . HIS B 1 44 ? -3.451 -0.382 -7.91 1 98.62 44 HIS B CA 1
ATOM 1015 C C . HIS B 1 44 ? -2.943 -1.445 -8.875 1 98.62 44 HIS B C 1
ATOM 1017 O O . HIS B 1 44 ? -3.646 -2.42 -9.156 1 98.62 44 HIS B O 1
ATOM 1023 N N . CYS B 1 45 ? -1.718 -1.297 -9.336 1 98.69 45 CYS B N 1
ATOM 1024 C CA . CYS B 1 45 ? -1.105 -2.27 -10.234 1 98.69 45 CYS B CA 1
ATOM 1025 C C . CYS B 1 45 ? -0.896 -3.605 -9.531 1 98.69 45 CYS B C 1
ATOM 1027 O O . CYS B 1 45 ? -1.173 -4.66 -10.102 1 98.69 45 CYS B O 1
ATOM 1029 N N . ALA B 1 46 ? -0.44 -3.553 -8.297 1 98.69 46 ALA B N 1
ATOM 1030 C CA . ALA B 1 46 ? -0.203 -4.766 -7.516 1 98.69 46 ALA B CA 1
ATOM 1031 C C . ALA B 1 46 ? -1.488 -5.57 -7.352 1 98.69 46 ALA B C 1
ATOM 1033 O O . ALA B 1 46 ? -1.494 -6.789 -7.555 1 98.69 46 ALA B O 1
ATOM 1034 N N . LYS B 1 47 ? -2.547 -4.879 -6.969 1 98.31 47 LYS B N 1
ATOM 1035 C CA . LYS B 1 47 ? -3.826 -5.555 -6.773 1 98.31 47 LYS B CA 1
ATOM 1036 C C . LYS B 1 47 ? -4.316 -6.191 -8.07 1 98.31 47 LYS B C 1
ATOM 1038 O O . LYS B 1 47 ? -4.805 -7.324 -8.062 1 98.31 47 LYS B O 1
ATOM 1043 N N . ALA B 1 48 ? -4.215 -5.449 -9.125 1 97.62 48 ALA B N 1
ATOM 1044 C CA . ALA B 1 48 ? -4.656 -5.957 -10.422 1 97.62 48 ALA B CA 1
ATOM 1045 C C . ALA B 1 48 ? -3.854 -7.188 -10.836 1 97.62 48 ALA B C 1
ATOM 1047 O O . ALA B 1 48 ? -4.418 -8.172 -11.312 1 97.62 48 ALA B O 1
ATOM 1048 N N . LEU B 1 49 ? -2.58 -7.16 -10.664 1 97.44 49 LEU B N 1
ATOM 1049 C CA . LEU B 1 49 ? -1.713 -8.266 -11.055 1 97.44 49 LEU B CA 1
ATOM 1050 C C . LEU B 1 49 ? -1.935 -9.477 -10.148 1 97.44 49 LEU B C 1
ATOM 1052 O O . LEU B 1 49 ? -1.852 -10.617 -10.609 1 97.44 49 LEU B O 1
ATOM 1056 N N . ALA B 1 50 ? -2.164 -9.242 -8.836 1 97.69 50 ALA B N 1
ATOM 1057 C CA . ALA B 1 50 ? -2.502 -10.344 -7.941 1 97.69 50 ALA B CA 1
ATOM 1058 C C . ALA B 1 50 ? -3.793 -11.031 -8.383 1 97.69 50 ALA B C 1
ATOM 1060 O O . ALA B 1 50 ? -3.896 -12.258 -8.328 1 97.69 50 ALA B O 1
ATOM 1061 N N . LEU B 1 51 ? -4.773 -10.281 -8.797 1 96.19 51 LEU B N 1
ATOM 1062 C CA . LEU B 1 51 ? -6.02 -10.844 -9.312 1 96.19 51 LEU B CA 1
ATOM 1063 C C . LEU B 1 51 ? -5.77 -11.664 -10.57 1 96.19 51 LEU B C 1
ATOM 1065 O O . LEU B 1 51 ? -6.277 -12.781 -10.703 1 96.19 51 LEU B O 1
ATOM 1069 N N . ASP B 1 52 ? -5.023 -11.102 -11.477 1 95.62 52 ASP B N 1
ATOM 1070 C CA . ASP B 1 52 ? -4.652 -11.844 -12.68 1 95.62 52 ASP B CA 1
ATOM 1071 C C . ASP B 1 52 ? -3.975 -13.164 -12.328 1 95.62 52 ASP B C 1
ATOM 1073 O O . ASP B 1 52 ? -4.227 -14.188 -12.961 1 95.62 52 ASP B O 1
ATOM 1077 N N . ALA B 1 53 ? -3.094 -13.125 -11.344 1 95.38 53 ALA B N 1
ATOM 1078 C CA . ALA B 1 53 ? -2.396 -14.328 -10.898 1 95.38 53 ALA B CA 1
ATOM 1079 C C . ALA B 1 53 ? -3.381 -15.367 -10.375 1 95.38 53 ALA B C 1
ATOM 1081 O O . ALA B 1 53 ? -3.18 -16.578 -10.555 1 95.38 53 ALA B O 1
ATOM 1082 N N . ALA B 1 54 ? -4.426 -14.961 -9.75 1 93.75 54 ALA B N 1
ATOM 1083 C CA . ALA B 1 54 ? -5.41 -15.859 -9.148 1 93.75 54 ALA B CA 1
ATOM 1084 C C . ALA B 1 54 ? -6.312 -16.484 -10.219 1 93.75 54 ALA B C 1
ATOM 1086 O O . ALA B 1 54 ? -6.801 -17.594 -10.047 1 93.75 54 ALA B O 1
ATOM 1087 N N . LEU B 1 55 ? -6.5 -15.805 -11.289 1 93.25 55 LEU B N 1
ATOM 1088 C CA . LEU B 1 55 ? -7.48 -16.203 -12.289 1 93.25 55 LEU B CA 1
ATOM 1089 C C . LEU B 1 55 ? -6.824 -17.016 -13.406 1 93.25 55 LEU B C 1
ATOM 1091 O O . LEU B 1 55 ? -7.504 -17.719 -14.148 1 93.25 55 LEU B O 1
ATOM 1095 N N . GLU B 1 56 ? -5.484 -16.938 -13.555 1 87.31 56 GLU B N 1
ATOM 1096 C CA . GLU B 1 56 ? -4.789 -17.578 -14.672 1 87.31 56 GLU B CA 1
ATOM 1097 C C . GLU B 1 56 ? -4.023 -18.812 -14.211 1 87.31 56 GLU B C 1
ATOM 1099 O O . GLU B 1 56 ? -3.537 -18.859 -13.078 1 87.31 56 GLU B O 1
ATOM 1104 N N . ASN B 1 57 ? -3.781 -19.828 -15.117 1 80.19 57 ASN B N 1
ATOM 1105 C CA . ASN B 1 57 ? -3.053 -21.062 -14.82 1 80.19 57 ASN B CA 1
ATOM 1106 C C . ASN B 1 57 ? -1.556 -20.797 -14.68 1 80.19 57 ASN B C 1
ATOM 1108 O O . ASN B 1 57 ? -0.91 -21.359 -13.789 1 80.19 57 ASN B O 1
ATOM 1112 N N . ASP B 1 58 ? -0.94 -20.031 -15.578 1 78.31 58 ASP B N 1
ATOM 1113 C CA . ASP B 1 58 ? 0.467 -19.656 -15.484 1 78.31 58 ASP B CA 1
ATOM 1114 C C . ASP B 1 58 ? 0.625 -18.281 -14.844 1 78.31 58 ASP B C 1
ATOM 1116 O O . ASP B 1 58 ? 1.279 -17.406 -15.398 1 78.31 58 ASP B O 1
ATOM 1120 N N . GLY B 1 59 ? 0.131 -18.156 -13.602 1 83.81 59 GLY B N 1
ATOM 1121 C CA . GLY B 1 59 ? -0.03 -16.859 -12.953 1 83.81 59 GLY B CA 1
ATOM 1122 C C . GLY B 1 59 ? 1.192 -16.438 -12.164 1 83.81 59 GLY B C 1
ATOM 1123 O O . GLY B 1 59 ? 1.207 -15.352 -11.57 1 83.81 59 GLY B O 1
ATOM 1124 N N . ASP B 1 60 ? 2.281 -17.219 -12.266 1 87.88 60 ASP B N 1
ATOM 1125 C CA . ASP B 1 60 ? 3.463 -16.969 -11.445 1 87.88 60 ASP B CA 1
ATOM 1126 C C . ASP B 1 60 ? 4.086 -15.617 -11.781 1 87.88 60 ASP B C 1
ATOM 1128 O O . ASP B 1 60 ? 4.52 -14.891 -10.891 1 87.88 60 ASP B O 1
ATOM 1132 N N . ARG B 1 61 ? 4.145 -15.344 -13.062 1 89.94 61 ARG B N 1
ATOM 1133 C CA . ARG B 1 61 ? 4.77 -14.086 -13.469 1 89.94 61 ARG B CA 1
ATOM 1134 C C . ARG B 1 61 ? 4 -12.891 -12.914 1 89.94 61 ARG B C 1
ATOM 1136 O O . ARG B 1 61 ? 4.598 -11.891 -12.516 1 89.94 61 ARG B O 1
ATOM 1143 N N . TYR B 1 62 ? 2.725 -12.938 -12.844 1 94.94 62 TYR B N 1
ATOM 1144 C CA . TYR B 1 62 ? 1.898 -11.859 -12.305 1 94.94 62 TYR B CA 1
ATOM 1145 C C . TYR B 1 62 ? 2.07 -11.75 -10.789 1 94.94 62 TYR B C 1
ATOM 1147 O O . TYR B 1 62 ? 2.092 -10.648 -10.242 1 94.94 62 TYR B O 1
ATOM 1155 N N . ALA B 1 63 ? 2.26 -12.914 -10.195 1 96.56 63 ALA B N 1
ATOM 1156 C CA . ALA B 1 63 ? 2.42 -12.922 -8.742 1 96.56 63 ALA B CA 1
ATOM 1157 C C . ALA B 1 63 ? 3.748 -12.297 -8.336 1 96.56 63 ALA B C 1
ATOM 1159 O O . ALA B 1 63 ? 3.812 -11.547 -7.355 1 96.56 63 ALA B O 1
ATOM 1160 N N . TRP B 1 64 ? 4.824 -12.57 -9.117 1 96.56 64 TRP B N 1
ATOM 1161 C CA . TRP B 1 64 ? 6.117 -11.945 -8.867 1 96.56 64 TRP B CA 1
ATOM 1162 C C . TRP B 1 64 ? 6.023 -10.43 -9 1 96.56 64 TRP B C 1
ATOM 1164 O O . TRP B 1 64 ? 6.5 -9.695 -8.125 1 96.56 64 TRP B O 1
ATOM 1174 N N . ALA B 1 65 ? 5.43 -10.016 -10.023 1 97.38 65 ALA B N 1
ATOM 1175 C CA . ALA B 1 65 ? 5.258 -8.578 -10.234 1 97.38 65 ALA B CA 1
ATOM 1176 C C . ALA B 1 65 ? 4.465 -7.945 -9.094 1 97.38 65 ALA B C 1
ATOM 1178 O O . ALA B 1 65 ? 4.832 -6.883 -8.586 1 97.38 65 ALA B O 1
ATOM 1179 N N . ALA B 1 66 ? 3.395 -8.602 -8.688 1 98.31 66 ALA B N 1
ATOM 1180 C CA . ALA B 1 66 ? 2.58 -8.102 -7.582 1 98.31 66 ALA B CA 1
ATOM 1181 C C . ALA B 1 66 ? 3.404 -7.988 -6.301 1 98.31 66 ALA B C 1
ATOM 1183 O O . ALA B 1 66 ? 3.287 -7.004 -5.566 1 98.31 66 ALA B O 1
ATOM 1184 N N . HIS B 1 67 ? 4.207 -8.898 -6.039 1 98.12 67 HIS B N 1
ATOM 1185 C CA . HIS B 1 67 ? 5.094 -8.883 -4.879 1 98.12 67 HIS B CA 1
ATOM 1186 C C . HIS B 1 67 ? 6.02 -7.676 -4.902 1 98.12 67 HIS B C 1
ATOM 1188 O O . HIS B 1 67 ? 6.09 -6.918 -3.932 1 98.12 67 HIS B O 1
ATOM 1194 N N . TYR B 1 68 ? 6.633 -7.441 -5.996 1 97.62 68 TYR B N 1
ATOM 1195 C CA . TYR B 1 68 ? 7.598 -6.355 -6.105 1 97.62 68 TYR B CA 1
ATOM 1196 C C . TYR B 1 68 ? 6.91 -5 -5.996 1 97.62 68 TYR B C 1
ATOM 1198 O O . TYR B 1 68 ? 7.414 -4.09 -5.332 1 97.62 68 TYR B O 1
ATOM 1206 N N . LEU B 1 69 ? 5.812 -4.844 -6.645 1 98.69 69 LEU B N 1
ATOM 1207 C CA . LEU B 1 69 ? 5.078 -3.582 -6.609 1 98.69 69 LEU B CA 1
ATOM 1208 C C . LEU B 1 69 ? 4.551 -3.301 -5.207 1 98.69 69 LEU B C 1
ATOM 1210 O O . LEU B 1 69 ? 4.574 -2.156 -4.75 1 98.69 69 LEU B O 1
ATOM 1214 N N . SER B 1 70 ? 4.055 -4.324 -4.508 1 98.81 70 SER B N 1
ATOM 1215 C CA . SER B 1 70 ? 3.629 -4.168 -3.119 1 98.81 70 SER B CA 1
ATOM 1216 C C . SER B 1 70 ? 4.781 -3.715 -2.234 1 98.81 70 SER B C 1
ATOM 1218 O O . SER B 1 70 ? 4.609 -2.844 -1.378 1 98.81 70 SER B O 1
ATOM 1220 N N . GLU B 1 71 ? 5.926 -4.246 -2.441 1 98.56 71 GLU B N 1
ATOM 1221 C CA . GLU B 1 71 ? 7.109 -3.875 -1.672 1 98.56 71 GLU B CA 1
ATOM 1222 C C . GLU B 1 71 ? 7.477 -2.41 -1.895 1 98.56 71 GLU B C 1
ATOM 1224 O O . GLU B 1 71 ? 7.801 -1.695 -0.945 1 98.56 71 GLU B O 1
ATOM 1229 N N . MET B 1 72 ? 7.383 -1.962 -3.104 1 98.62 72 MET B N 1
ATOM 1230 C CA . MET B 1 72 ? 7.684 -0.573 -3.439 1 98.62 72 MET B CA 1
ATOM 1231 C C . MET B 1 72 ? 6.707 0.377 -2.756 1 98.62 72 MET B C 1
ATOM 1233 O O . MET B 1 72 ? 7.117 1.364 -2.145 1 98.62 72 MET B O 1
ATOM 1237 N N . GLY B 1 73 ? 5.453 0.015 -2.867 1 98.88 73 GLY B N 1
ATOM 1238 C CA . GLY B 1 73 ? 4.453 0.83 -2.195 1 98.88 73 GLY B CA 1
ATOM 1239 C C . GLY B 1 73 ? 4.645 0.887 -0.691 1 98.88 73 GLY B C 1
ATOM 1240 O O . GLY B 1 73 ? 4.582 1.963 -0.093 1 98.88 73 GLY B O 1
ATOM 1241 N N . LYS B 1 74 ? 4.906 -0.242 -0.124 1 98.88 74 LYS B N 1
ATOM 1242 C CA . LYS B 1 74 ? 5.129 -0.317 1.317 1 98.88 74 LYS B CA 1
ATOM 1243 C C . LYS B 1 74 ? 6.324 0.536 1.732 1 98.88 74 LYS B C 1
ATOM 1245 O O . LYS B 1 74 ? 6.301 1.174 2.787 1 98.88 74 LYS B O 1
ATOM 1250 N N . ALA B 1 75 ? 7.336 0.481 0.979 1 98.88 75 ALA B N 1
ATOM 1251 C CA . ALA B 1 75 ? 8.539 1.247 1.299 1 98.88 75 ALA B CA 1
ATOM 1252 C C . ALA B 1 75 ? 8.234 2.742 1.351 1 98.88 75 ALA B C 1
ATOM 1254 O O . ALA B 1 75 ? 8.734 3.451 2.23 1 98.88 75 ALA B O 1
ATOM 1255 N N . ILE B 1 76 ? 7.477 3.211 0.431 1 98.88 76 ILE B N 1
ATOM 1256 C CA . ILE B 1 76 ? 7.082 4.613 0.405 1 98.88 76 ILE B CA 1
ATOM 1257 C C . ILE B 1 76 ? 6.309 4.957 1.676 1 98.88 76 ILE B C 1
ATOM 1259 O O . ILE B 1 76 ? 6.629 5.93 2.361 1 98.88 76 ILE B O 1
ATOM 1263 N N . ILE B 1 77 ? 5.352 4.145 2.014 1 98.81 77 ILE B N 1
ATOM 1264 C CA . ILE B 1 77 ? 4.5 4.379 3.174 1 98.81 77 ILE B CA 1
ATOM 1265 C C . ILE B 1 77 ? 5.34 4.336 4.449 1 98.81 77 ILE B C 1
ATOM 1267 O O . ILE B 1 77 ? 5.18 5.18 5.336 1 98.81 77 ILE B O 1
ATOM 1271 N N . ASP B 1 78 ? 6.172 3.383 4.543 1 98.75 78 ASP B N 1
ATOM 1272 C CA . ASP B 1 78 ? 7.059 3.271 5.695 1 98.75 78 ASP B CA 1
ATOM 1273 C C . ASP B 1 78 ? 7.91 4.531 5.859 1 98.75 78 ASP B C 1
ATOM 1275 O O . ASP B 1 78 ? 8.062 5.039 6.973 1 98.75 78 ASP B O 1
ATOM 1279 N N . ASP B 1 79 ? 8.484 5.004 4.82 1 98.62 79 ASP B N 1
ATOM 1280 C CA . ASP B 1 79 ? 9.367 6.164 4.883 1 98.62 79 ASP B CA 1
ATOM 1281 C C . ASP B 1 79 ? 8.602 7.414 5.305 1 98.62 79 ASP B C 1
ATOM 1283 O O . ASP B 1 79 ? 9.102 8.211 6.105 1 98.62 79 ASP B O 1
ATOM 1287 N N . LEU B 1 80 ? 7.426 7.594 4.77 1 98 80 LEU B N 1
ATOM 1288 C CA . LEU B 1 80 ? 6.562 8.703 5.164 1 98 80 LEU B CA 1
ATOM 1289 C C . LEU B 1 80 ? 6.215 8.617 6.645 1 98 80 LEU B C 1
ATOM 1291 O O . LEU B 1 80 ? 6.23 9.633 7.348 1 98 80 LEU B O 1
ATOM 1295 N N . THR B 1 81 ? 5.887 7.426 7.078 1 97.44 81 THR B N 1
ATOM 1296 C CA . THR B 1 81 ? 5.543 7.207 8.477 1 97.44 81 THR B CA 1
ATOM 1297 C C . THR B 1 81 ? 6.711 7.59 9.391 1 97.44 81 THR B C 1
ATOM 1299 O O . THR B 1 81 ? 6.52 8.281 10.391 1 97.44 81 THR B O 1
ATOM 1302 N N . GLN B 1 82 ? 7.848 7.168 9.031 1 96.75 82 GLN B N 1
ATOM 1303 C CA . GLN B 1 82 ? 9.039 7.52 9.805 1 96.75 82 GLN B CA 1
ATOM 1304 C C . GLN B 1 82 ? 9.266 9.031 9.805 1 96.75 82 GLN B C 1
ATOM 1306 O O . GLN B 1 82 ? 9.625 9.609 10.836 1 96.75 82 GLN B O 1
ATOM 1311 N N . GLY B 1 83 ? 9.086 9.625 8.664 1 94.19 83 GLY B N 1
ATOM 1312 C CA . GLY B 1 83 ? 9.195 11.07 8.578 1 94.19 83 GLY B CA 1
ATOM 1313 C C . GLY B 1 83 ? 8.211 11.797 9.477 1 94.19 83 GLY B C 1
ATOM 1314 O O . GLY B 1 83 ? 8.562 12.781 10.125 1 94.19 83 GLY B O 1
ATOM 1315 N N . MET B 1 84 ? 7.09 11.32 9.492 1 93.19 84 MET B N 1
ATOM 1316 C CA . MET B 1 84 ? 6.055 11.93 10.328 1 93.19 84 MET B CA 1
ATOM 1317 C C . MET B 1 84 ? 6.387 11.766 11.805 1 93.19 84 MET B C 1
ATOM 1319 O O . MET B 1 84 ? 6.191 12.688 12.594 1 93.19 84 MET B O 1
ATOM 1323 N N . LEU B 1 85 ? 6.859 10.617 12.133 1 92.94 85 LEU B N 1
ATOM 1324 C CA . LEU B 1 85 ? 7.207 10.328 13.523 1 92.94 85 LEU B CA 1
ATOM 1325 C C . LEU B 1 85 ? 8.312 11.266 14.008 1 92.94 85 LEU B C 1
ATOM 1327 O O . LEU B 1 85 ? 8.266 11.758 15.133 1 92.94 85 LEU B O 1
ATOM 1331 N N . VAL B 1 86 ? 9.273 11.562 13.203 1 90.94 86 VAL B N 1
ATOM 1332 C CA . VAL B 1 86 ? 10.383 12.438 13.547 1 90.94 86 VAL B CA 1
ATOM 1333 C C . VAL B 1 86 ? 9.875 13.867 13.734 1 90.94 86 VAL B C 1
ATOM 1335 O O . VAL B 1 86 ? 10.312 14.578 14.641 1 90.94 86 VAL B O 1
ATOM 1338 N N . ARG B 1 87 ? 8.945 14.242 12.945 1 84.06 87 ARG B N 1
ATOM 1339 C CA . ARG B 1 87 ? 8.414 15.602 12.992 1 84.06 87 ARG B CA 1
ATOM 1340 C C . ARG B 1 87 ? 7.551 15.805 14.234 1 84.06 87 ARG B C 1
ATOM 1342 O O . ARG B 1 87 ? 7.578 16.875 14.844 1 84.06 87 ARG B O 1
ATOM 1349 N N . VAL B 1 88 ? 6.801 14.812 14.594 1 81.06 88 VAL B N 1
ATOM 1350 C CA . VAL B 1 88 ? 5.918 14.953 15.75 1 81.06 88 VAL B CA 1
ATOM 1351 C C . VAL B 1 88 ? 6.734 14.867 17.031 1 81.06 88 VAL B C 1
ATOM 1353 O O . VAL B 1 88 ? 6.363 15.461 18.062 1 81.06 88 VAL B O 1
ATOM 1356 N N . ALA B 1 89 ? 7.754 14.133 17.047 1 81.06 89 ALA B N 1
ATOM 1357 C CA . ALA B 1 89 ? 8.617 13.969 18.219 1 81.06 89 ALA B CA 1
ATOM 1358 C C . ALA B 1 89 ? 9.523 15.18 18.406 1 81.06 89 ALA B C 1
ATOM 1360 O O . ALA B 1 89 ? 10.047 15.414 19.5 1 81.06 89 ALA B O 1
ATOM 1361 N N . GLY B 1 90 ? 9.836 15.914 17.453 1 66.81 90 GLY B N 1
ATOM 1362 C CA . GLY B 1 90 ? 10.703 17.078 17.578 1 66.81 90 GLY B CA 1
ATOM 1363 C C . GLY B 1 90 ? 9.938 18.375 17.734 1 66.81 90 GLY B C 1
ATOM 1364 O O . GLY B 1 90 ? 10.312 19.234 18.547 1 66.81 90 GLY B O 1
#

Nearest PDB structures (foldseek):
  3etz-assembly1_A  TM=8.561E-01  e=4.540E+00  Fusobacterium nucleatum
  3etx-assembly3_C  TM=8.460E-01  e=5.547E+00  Fusobacterium nucleatum
  3etz-assembly2_B  TM=5.430E-01  e=2.328E+00  Fusobacterium nucleatum
  3etw-assembly1_A  TM=5.218E-01  e=2.661E+00  Fusobacterium nucleatum
  3etx-assembly3_C  TM=8.455E-01  e=7.180E+00  Fusobacterium nucleatum

pLDDT: mean 92.96, std 10.42, range [39.0, 98.88]

Solvent-accessible surface area (backbone atoms only — not comparable to full-atom values): 8932 Å² total; per-residue (Å²): 124,80,86,63,53,28,26,56,39,76,34,63,39,64,67,41,75,97,79,52,45,61,74,43,64,47,64,53,73,41,50,41,68,61,52,47,53,51,28,36,53,33,22,51,52,15,22,53,28,12,43,49,19,39,76,41,92,84,18,40,66,34,10,48,50,16,18,54,30,22,48,53,24,29,40,49,45,49,18,37,48,52,28,49,50,54,60,73,74,102,122,80,86,63,51,29,26,56,39,76,37,62,41,65,66,40,75,96,80,53,46,61,75,42,65,48,64,52,72,40,50,41,68,61,51,47,52,51,28,34,55,34,23,51,52,16,22,53,27,13,43,49,18,39,75,40,92,83,18,40,69,32,10,49,51,16,18,53,31,22,49,53,24,30,41,50,46,48,18,37,48,52,29,49,50,53,59,74,73,101

Organism: NCBI:txid53407

InterPro domains:
  IPR021427 Protein of unknown function DUF3077 [PF11275] (7-81)